Protein AF-A0A024WKU7-F1 (afdb_monomer_lite)

Foldseek 3Di:
DPVVVVVVVVVVVVVVVVVVVVVVVVVVVVVCQFQQWWFKAFDDPPDDLQLQLVLLCVLVVPDDSVRSSVQSVVNVVPRMGTSGGGHDVSSVSSCVSSVVSPGPRDDTHGPPPPPD

pLDDT: mean 75.0, std 14.5, range [34.34, 94.88]

InterPro domains:
  IPR003769 Adaptor protein ClpS, core [PF02617] (32-98)
  IPR014719 Ribosomal protein bL12, C-terminal/adaptor protein ClpS-like [G3DSA:3.30.1390.10] (10-109)
  IPR014719 Ribosomal protein bL12, C-terminal/adaptor protein ClpS-like [SSF54736] (30-103)
  IPR022935 ATP-dependent Clp protease adaptor protein ClpS [PTHR33473] (20-102)

Sequence (116 aa):
MVASKKTKNVIKEIKKDNIKEADEHEKKEREKETSAWKVILYNDDIHNFTYVTDVIVKVVGQISKAKAHTITVEAHSTGQALILSTWKSKAEKYCQVICINGTIIQTLQKRFYKNY

Organism: NCBI:txid1036727

Secondary structure (DSSP, 8-state):
--HHHHHHHHHHHHHHHHHHHHHHHHHHHHHHHHTSEEEEEEP-SSS-HHHHHHHHHHHHSSS-HHHHHHHHHHHHHHSEEEEEEE-HHHHHHHHHHHHHTT-----EEE------

Radius of gyration: 22.72 Å; chains: 1; bounding box: 41×35×73 Å

Structure (mmCIF, N/CA/C/O backbone):
data_AF-A0A024WKU7-F1
#
_entry.id   AF-A0A024WKU7-F1
#
loop_
_atom_site.group_PDB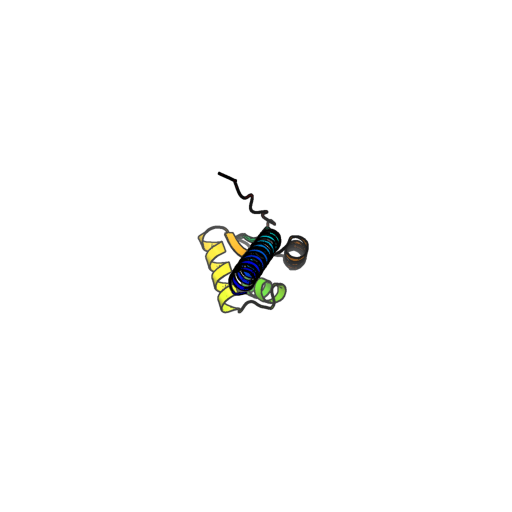
_atom_site.id
_atom_site.type_symbol
_atom_site.label_atom_id
_atom_site.label_alt_id
_atom_site.label_comp_id
_atom_site.label_asym_id
_atom_site.label_entity_id
_atom_site.label_seq_id
_atom_site.pdbx_PDB_ins_code
_atom_site.Cartn_x
_atom_site.Cartn_y
_atom_site.Cartn_z
_atom_site.occupancy
_atom_site.B_iso_or_equiv
_atom_site.auth_seq_id
_atom_site.auth_comp_id
_atom_site.auth_asym_id
_atom_site.auth_atom_id
_atom_site.pdbx_PDB_model_num
ATOM 1 N N . MET A 1 1 ? -29.789 -18.475 54.126 1.00 50.34 1 MET A N 1
ATOM 2 C CA . MET A 1 1 ? -28.909 -17.379 53.633 1.00 50.34 1 MET A CA 1
ATOM 3 C C . MET A 1 1 ? -28.311 -17.616 52.224 1.00 50.34 1 MET A C 1
ATOM 5 O O . MET A 1 1 ? -27.296 -17.012 51.894 1.00 50.34 1 MET A O 1
ATOM 9 N N . VAL A 1 2 ? -28.917 -18.432 51.344 1.00 53.09 2 VAL A N 1
ATOM 10 C CA . VAL A 1 2 ? -28.265 -18.861 50.077 1.00 53.09 2 VAL A CA 1
ATOM 11 C C . VAL A 1 2 ? -28.740 -18.077 48.834 1.00 53.09 2 VAL A C 1
ATOM 13 O O . VAL A 1 2 ? -27.979 -17.904 47.886 1.00 53.09 2 VAL A O 1
ATOM 16 N N . ALA A 1 3 ? -29.949 -17.501 48.855 1.00 53.66 3 ALA A N 1
ATOM 17 C CA . ALA A 1 3 ? -30.551 -16.842 47.686 1.00 53.66 3 ALA A CA 1
ATOM 18 C C . ALA A 1 3 ? -29.875 -15.513 47.271 1.00 53.66 3 ALA A C 1
ATOM 20 O O . ALA A 1 3 ? -29.740 -15.232 46.086 1.00 53.66 3 ALA A O 1
ATOM 21 N N . SER A 1 4 ? -29.371 -14.719 48.225 1.00 57.25 4 SER A N 1
ATOM 22 C CA . SER A 1 4 ? -28.821 -13.373 47.959 1.00 57.25 4 SER A CA 1
ATOM 23 C C . SER A 1 4 ? -27.459 -13.379 47.242 1.00 57.25 4 SER A C 1
ATOM 25 O O . SER A 1 4 ? -27.129 -12.441 46.515 1.00 57.25 4 SER A O 1
ATOM 27 N N . LYS A 1 5 ? -26.654 -14.440 47.407 1.00 57.81 5 LYS A N 1
ATOM 28 C CA . LYS A 1 5 ? -25.341 -14.563 46.744 1.00 57.81 5 LYS A CA 1
ATOM 29 C C . LYS A 1 5 ? -25.479 -14.886 45.253 1.00 57.81 5 LYS A C 1
ATOM 31 O O . LYS A 1 5 ? -24.717 -14.349 44.454 1.00 57.81 5 LYS A O 1
ATOM 36 N N . LYS A 1 6 ? -26.483 -15.689 44.876 1.00 60.19 6 LYS A N 1
ATOM 37 C CA . LYS A 1 6 ? -26.744 -16.083 43.482 1.00 60.19 6 LYS A CA 1
ATOM 38 C C . LYS A 1 6 ? -27.161 -14.878 42.631 1.00 60.19 6 LYS A C 1
ATOM 40 O O . LYS A 1 6 ? -26.580 -14.647 41.578 1.00 60.19 6 LYS A O 1
ATOM 45 N N . THR A 1 7 ? -28.060 -14.037 43.144 1.00 64.31 7 THR A N 1
ATOM 46 C CA . THR A 1 7 ? -28.534 -12.830 42.444 1.00 64.31 7 THR A CA 1
ATOM 47 C C . THR A 1 7 ? -27.429 -11.787 42.250 1.00 64.31 7 THR A C 1
ATOM 49 O O . THR A 1 7 ? -27.334 -11.172 41.193 1.00 64.31 7 THR A O 1
ATOM 52 N N . LYS A 1 8 ? -26.535 -11.617 43.235 1.00 68.31 8 LYS A N 1
ATOM 53 C CA . LYS A 1 8 ? -25.396 -10.687 43.126 1.00 68.31 8 LYS A CA 1
ATOM 54 C C . LYS A 1 8 ? -24.374 -11.116 42.070 1.00 68.31 8 LYS A C 1
ATOM 56 O O . LYS A 1 8 ? -23.742 -10.248 41.477 1.00 68.31 8 LYS A O 1
ATOM 61 N N . ASN A 1 9 ? -24.210 -12.420 41.838 1.00 72.62 9 ASN A N 1
ATOM 62 C CA . ASN A 1 9 ? -23.315 -12.927 40.797 1.00 72.62 9 ASN A CA 1
ATOM 63 C C . ASN A 1 9 ? -23.902 -12.707 39.399 1.00 72.62 9 ASN A C 1
ATOM 65 O O . ASN A 1 9 ? -23.211 -12.188 38.534 1.00 72.62 9 ASN A O 1
ATOM 69 N N . VAL A 1 10 ? -25.200 -12.971 39.227 1.00 75.44 10 VAL A N 1
ATOM 70 C CA . VAL A 1 10 ? -25.914 -12.726 37.963 1.00 75.44 10 VAL A CA 1
ATOM 71 C C . VAL A 1 10 ? -25.857 -11.245 37.568 1.00 75.44 10 VAL A C 1
ATOM 73 O O . VAL A 1 10 ? -25.517 -10.920 36.438 1.00 75.44 10 VAL A O 1
ATOM 76 N N . ILE A 1 11 ? -26.087 -10.322 38.510 1.00 74.06 11 ILE A N 1
ATOM 77 C CA . ILE A 1 11 ? -26.002 -8.874 38.237 1.00 74.06 11 ILE A CA 1
ATOM 78 C C . ILE A 1 11 ? -24.572 -8.447 37.862 1.00 74.06 11 ILE A C 1
ATOM 80 O O . ILE A 1 11 ? -24.391 -7.538 37.051 1.00 74.06 11 ILE A O 1
ATOM 84 N N . LYS A 1 12 ? -23.546 -9.077 38.449 1.00 70.25 12 LYS A N 1
ATOM 85 C CA . LYS A 1 12 ? -22.145 -8.803 38.098 1.00 70.25 12 LYS A CA 1
ATOM 86 C C . LYS A 1 12 ? -21.804 -9.285 36.692 1.00 70.25 12 LYS A C 1
ATOM 88 O O . LYS A 1 12 ? -21.084 -8.576 36.000 1.00 70.25 12 LYS A O 1
ATOM 93 N N . GLU A 1 13 ? -22.313 -10.442 36.281 1.00 72.62 13 GLU A N 1
ATOM 94 C CA . GLU A 1 13 ? -22.092 -10.974 34.932 1.00 72.62 13 GLU A CA 1
ATOM 95 C C . GLU A 1 13 ? -22.806 -10.129 33.875 1.00 72.62 13 GLU A C 1
ATOM 97 O O . GLU A 1 13 ? -22.139 -9.637 32.972 1.00 72.62 13 GLU A O 1
ATOM 102 N N . ILE A 1 14 ? -24.082 -9.779 34.084 1.00 74.19 14 ILE A N 1
ATOM 103 C CA . ILE A 1 14 ? -24.837 -8.882 33.186 1.00 74.19 14 ILE A CA 1
ATOM 104 C C . ILE A 1 14 ? -24.129 -7.528 33.012 1.00 74.19 14 ILE A C 1
ATOM 106 O O . ILE A 1 14 ? -23.993 -7.023 31.901 1.00 74.19 14 ILE A O 1
ATOM 110 N N . LYS A 1 15 ? -23.626 -6.928 34.103 1.00 73.12 15 LYS A N 1
ATOM 111 C CA . LYS A 1 15 ? -22.854 -5.677 34.008 1.00 73.12 15 LYS A CA 1
ATOM 112 C C . LYS A 1 15 ? -21.553 -5.859 33.232 1.00 73.12 15 LYS A C 1
ATOM 114 O O . LYS A 1 15 ? -21.168 -4.962 32.492 1.00 73.12 15 LYS A O 1
ATOM 119 N N . LYS A 1 16 ? -20.861 -6.982 33.423 1.00 71.69 16 LYS A N 1
ATOM 120 C CA . LYS A 1 16 ? -19.586 -7.264 32.757 1.00 71.69 16 LYS A CA 1
ATOM 121 C C . LYS A 1 16 ? -19.778 -7.486 31.259 1.00 71.69 16 LYS A C 1
ATOM 123 O O . LYS A 1 16 ? -18.927 -7.057 30.489 1.00 71.69 16 LYS A O 1
ATOM 128 N N . ASP A 1 17 ? -20.881 -8.106 30.862 1.00 67.31 17 ASP A N 1
ATOM 129 C CA . ASP A 1 17 ? -21.187 -8.365 29.458 1.00 67.31 17 ASP A CA 1
ATOM 130 C C . ASP A 1 17 ? -21.665 -7.094 28.742 1.00 67.31 17 ASP A C 1
ATOM 132 O O . ASP A 1 17 ? -21.106 -6.764 27.700 1.00 67.31 17 ASP A O 1
ATOM 136 N N . ASN A 1 18 ? -22.504 -6.261 29.374 1.00 70.44 18 ASN A N 1
ATOM 137 C CA . ASN A 1 18 ? -22.848 -4.936 28.832 1.00 70.44 18 ASN A CA 1
ATOM 138 C C . ASN A 1 18 ? -21.621 -4.021 28.633 1.00 70.44 18 ASN A C 1
ATOM 140 O O . ASN A 1 18 ? -21.574 -3.247 27.680 1.00 70.44 18 ASN A O 1
ATOM 144 N N . ILE A 1 19 ? -20.622 -4.082 29.525 1.00 70.25 19 ILE A N 1
ATOM 145 C CA . ILE A 1 19 ? -19.386 -3.285 29.397 1.00 70.25 19 ILE A CA 1
ATOM 146 C C . ILE A 1 19 ? -18.523 -3.786 28.228 1.00 70.25 19 ILE A C 1
ATOM 148 O O . ILE A 1 19 ? -17.961 -2.972 27.500 1.00 70.25 19 ILE A O 1
ATOM 152 N N . LYS A 1 20 ? -18.428 -5.107 28.019 1.00 72.75 20 LYS A N 1
ATOM 153 C CA . LYS A 1 20 ? -17.694 -5.684 26.879 1.00 72.75 20 LYS A CA 1
ATOM 154 C C . LYS A 1 20 ? -18.365 -5.358 25.546 1.00 72.75 20 LYS A C 1
ATOM 156 O O . LYS A 1 20 ? -17.675 -5.023 24.591 1.00 72.75 20 LYS A O 1
ATOM 161 N N . GLU A 1 21 ? -19.694 -5.442 25.483 1.00 67.44 21 GLU A N 1
ATOM 162 C CA . GLU A 1 21 ? -20.458 -5.118 24.274 1.00 67.44 21 GLU A CA 1
ATOM 163 C C . GLU A 1 21 ? -20.309 -3.639 23.886 1.00 67.44 21 GLU A C 1
ATOM 165 O O . GLU A 1 21 ? -20.133 -3.325 22.707 1.00 67.44 21 GLU A O 1
ATOM 170 N N . ALA A 1 22 ? -20.297 -2.731 24.870 1.00 63.56 22 ALA A N 1
ATOM 171 C CA . ALA A 1 22 ? -20.047 -1.309 24.643 1.00 63.56 22 ALA A CA 1
ATOM 172 C C . ALA A 1 22 ? -18.614 -1.025 24.146 1.00 63.56 22 ALA A C 1
ATOM 174 O O . ALA A 1 22 ? -18.441 -0.267 23.191 1.00 63.56 22 ALA A O 1
ATOM 175 N N . ASP A 1 23 ? -17.595 -1.664 24.734 1.00 71.00 23 ASP A N 1
ATOM 176 C CA . ASP A 1 23 ? -16.190 -1.517 24.314 1.00 71.00 23 ASP A CA 1
ATOM 177 C C . ASP A 1 23 ? -15.945 -2.089 22.904 1.00 71.00 23 ASP A C 1
ATOM 179 O O . ASP A 1 23 ? -15.274 -1.471 22.073 1.00 71.00 23 ASP A O 1
ATOM 183 N N . GLU A 1 24 ? -16.561 -3.228 22.569 1.00 70.81 24 GLU A N 1
ATOM 184 C CA . GLU A 1 24 ? -16.519 -3.768 21.208 1.00 70.81 24 GLU A CA 1
ATOM 185 C C . GLU A 1 24 ? -17.206 -2.859 20.185 1.00 70.81 24 GLU A C 1
ATOM 187 O O . GLU A 1 24 ? -16.704 -2.711 19.066 1.00 70.81 24 GLU A O 1
ATOM 192 N N . HIS A 1 25 ? -18.350 -2.263 20.534 1.00 69.81 25 HIS A N 1
ATOM 193 C CA . HIS A 1 25 ? -19.057 -1.336 19.655 1.00 69.81 25 HIS A CA 1
ATOM 194 C C . HIS A 1 25 ? -18.214 -0.085 19.383 1.00 69.81 25 HIS A C 1
ATOM 196 O O . HIS A 1 25 ? -17.999 0.274 18.225 1.00 69.81 25 HIS A O 1
ATOM 202 N N . GLU A 1 26 ? -17.655 0.539 20.422 1.00 68.69 26 GLU A N 1
ATOM 203 C CA . GLU A 1 26 ? -16.760 1.684 20.249 1.00 68.69 26 GLU A CA 1
ATOM 204 C C . GLU A 1 26 ? -15.496 1.330 19.460 1.00 68.69 26 GLU A C 1
ATOM 206 O O . GLU A 1 26 ? -15.053 2.109 18.615 1.00 68.69 26 GLU A O 1
ATOM 211 N N . LYS A 1 27 ? -14.905 0.153 19.695 1.00 71.56 27 LYS A N 1
ATOM 212 C CA . LYS A 1 27 ? -13.746 -0.315 18.928 1.00 71.56 27 LYS A CA 1
ATOM 213 C C . LYS A 1 27 ? -14.085 -0.463 17.443 1.00 71.56 27 LYS A C 1
ATOM 215 O O . LYS A 1 27 ? -13.319 0.017 16.609 1.00 71.56 27 LYS A O 1
ATOM 220 N N . LYS A 1 28 ? -15.239 -1.053 17.114 1.00 69.69 28 LYS A N 1
ATOM 221 C CA . LYS A 1 28 ? -15.729 -1.184 15.731 1.00 69.69 28 LYS A CA 1
ATOM 222 C C . LYS A 1 28 ? -15.968 0.181 15.083 1.00 69.69 28 LYS A C 1
ATOM 224 O O . LYS A 1 28 ? -15.612 0.365 13.922 1.00 69.69 28 LYS A O 1
ATOM 229 N N . GLU A 1 29 ? -16.519 1.148 15.811 1.00 67.31 29 GLU A N 1
ATOM 230 C CA . GLU A 1 29 ? -16.703 2.517 15.309 1.00 67.31 29 GLU A CA 1
ATOM 231 C C . GLU A 1 29 ? -15.358 3.220 15.046 1.00 67.31 29 GLU A C 1
ATOM 233 O O . GLU A 1 29 ? -15.147 3.762 13.958 1.00 67.31 29 GLU A O 1
ATOM 238 N N . ARG A 1 30 ? -14.385 3.105 15.962 1.00 65.88 30 ARG A N 1
ATOM 239 C CA . ARG A 1 30 ? -13.018 3.629 15.760 1.00 65.88 30 ARG A CA 1
ATOM 240 C C . ARG A 1 30 ? -12.302 2.966 14.579 1.00 65.88 30 ARG A C 1
ATOM 242 O O . ARG A 1 30 ? -11.589 3.636 13.830 1.00 65.88 30 ARG A O 1
ATOM 249 N N . GLU A 1 31 ? -12.484 1.662 14.380 1.00 65.25 31 GLU A N 1
ATOM 250 C CA . GLU A 1 31 ? -11.936 0.917 13.238 1.00 65.25 31 GLU A CA 1
ATOM 251 C C . GLU A 1 31 ? -12.580 1.335 11.908 1.00 65.25 31 GLU A C 1
ATOM 253 O O . GLU A 1 31 ? -11.875 1.467 10.899 1.00 65.25 31 GLU A O 1
ATOM 258 N N . LYS A 1 32 ? -13.894 1.607 11.900 1.00 63.91 32 LYS A N 1
ATOM 259 C CA . LYS A 1 32 ? -14.610 2.150 10.735 1.00 63.91 32 LYS A CA 1
ATOM 260 C C . LYS A 1 32 ? -14.104 3.541 10.365 1.00 63.91 32 LYS A C 1
ATOM 262 O O . LYS A 1 32 ? -13.829 3.774 9.188 1.00 63.91 32 LYS A O 1
ATOM 267 N N . GLU A 1 33 ? -13.926 4.439 11.334 1.00 63.62 33 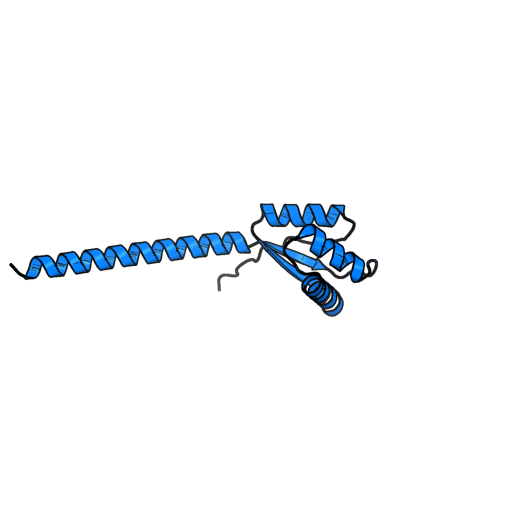GLU A N 1
ATOM 268 C CA . GLU A 1 33 ? -13.334 5.763 11.090 1.00 63.62 33 GLU A CA 1
ATOM 269 C C . GLU A 1 33 ? -11.893 5.662 10.577 1.00 63.62 33 GLU A C 1
ATOM 271 O O . GLU A 1 33 ? -11.500 6.356 9.633 1.00 63.62 33 GLU A O 1
ATOM 276 N N . THR A 1 34 ? -11.120 4.745 11.161 1.00 62.03 34 THR A N 1
ATOM 277 C CA . THR A 1 34 ? -9.717 4.497 10.811 1.00 62.03 34 THR A CA 1
ATOM 278 C C . THR A 1 34 ? -9.556 3.847 9.436 1.00 62.03 34 THR A C 1
ATOM 280 O O . THR A 1 34 ? -8.517 4.017 8.811 1.00 62.03 34 THR A O 1
ATOM 283 N N . SER A 1 35 ? -10.565 3.147 8.917 1.00 62.06 35 SER A N 1
ATOM 284 C CA . SER A 1 35 ? -10.509 2.475 7.606 1.00 62.06 35 SER A CA 1
ATOM 285 C C . SER A 1 35 ? -11.301 3.199 6.513 1.00 62.06 35 SER A C 1
ATOM 287 O O . SER A 1 35 ? -11.447 2.681 5.404 1.00 62.06 35 SER A O 1
ATOM 289 N N . ALA A 1 36 ? -11.837 4.387 6.804 1.00 74.50 36 ALA A N 1
ATOM 290 C CA . ALA A 1 36 ? -12.759 5.081 5.910 1.00 74.50 36 ALA A CA 1
ATOM 291 C C . ALA A 1 36 ? -12.100 5.628 4.633 1.00 74.50 36 ALA A C 1
ATOM 293 O O . ALA A 1 36 ? -12.807 5.824 3.638 1.00 74.50 36 ALA A O 1
ATOM 294 N N . TRP A 1 37 ? -10.784 5.875 4.644 1.00 81.31 37 TRP A N 1
ATOM 295 C CA . TRP A 1 37 ? -10.079 6.529 3.541 1.00 81.31 37 TRP A CA 1
ATOM 296 C C . TRP A 1 37 ? -9.111 5.591 2.851 1.00 81.31 37 TRP A C 1
ATOM 298 O O . TRP A 1 37 ? -8.226 5.009 3.476 1.00 81.31 37 TRP A O 1
ATOM 308 N N . LYS A 1 38 ? -9.273 5.480 1.536 1.00 84.06 38 LYS A N 1
ATOM 309 C CA . LYS A 1 38 ? -8.442 4.643 0.678 1.00 84.06 38 LYS A CA 1
ATOM 310 C C . LYS A 1 38 ? -7.480 5.500 -0.127 1.00 84.06 38 LYS A C 1
ATOM 312 O O . LYS A 1 38 ? -7.892 6.519 -0.678 1.00 84.06 38 LYS A O 1
ATOM 317 N N . VAL A 1 39 ? -6.230 5.054 -0.200 1.00 84.62 39 VAL A N 1
ATOM 318 C CA . VAL A 1 39 ? -5.208 5.588 -1.105 1.00 84.62 39 VAL A CA 1
ATOM 319 C C . VAL A 1 39 ? -5.130 4.646 -2.301 1.00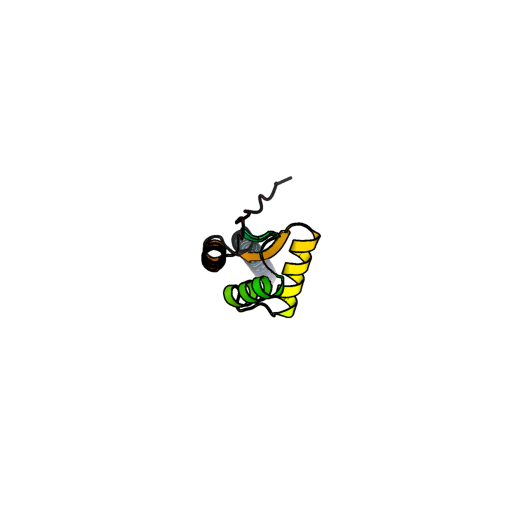 84.62 39 VAL A C 1
ATOM 321 O O . VAL A 1 39 ? -4.801 3.469 -2.134 1.00 84.62 39 VAL A O 1
ATOM 324 N N . ILE A 1 40 ? -5.484 5.147 -3.481 1.00 86.12 40 ILE A N 1
ATOM 325 C CA . ILE A 1 40 ? -5.611 4.359 -4.709 1.00 86.12 40 ILE A CA 1
ATOM 326 C C . ILE A 1 40 ? -4.532 4.801 -5.696 1.00 86.12 40 ILE A C 1
ATOM 328 O O . ILE A 1 40 ? -4.376 5.990 -5.945 1.00 86.12 40 ILE A O 1
ATOM 332 N N . LEU A 1 41 ? -3.799 3.840 -6.249 1.00 86.06 41 LEU A N 1
ATOM 333 C CA . LEU A 1 41 ? -2.909 4.032 -7.387 1.00 86.06 41 LEU A CA 1
ATOM 334 C C . LEU A 1 41 ? -3.729 3.948 -8.670 1.00 86.06 41 LEU A C 1
ATOM 336 O O . LEU A 1 41 ? -4.454 2.975 -8.838 1.00 86.06 41 LEU A O 1
ATOM 340 N N . TYR A 1 42 ? -3.585 4.906 -9.575 1.00 84.88 42 TYR A N 1
ATOM 341 C CA . TYR A 1 42 ? -4.144 4.816 -10.923 1.00 84.88 42 TYR A CA 1
ATOM 342 C C . TYR A 1 42 ? -3.028 4.485 -11.909 1.00 84.88 42 TYR A C 1
ATOM 344 O O . TYR A 1 42 ? -1.890 4.906 -11.706 1.00 84.88 42 TYR A O 1
ATOM 352 N N . ASN A 1 43 ? -3.348 3.708 -12.942 1.00 84.75 43 ASN A N 1
ATOM 353 C CA . ASN A 1 43 ? -2.412 3.470 -14.034 1.00 84.75 43 ASN A CA 1
ATOM 354 C C . ASN A 1 43 ? -2.185 4.754 -14.838 1.00 84.75 43 ASN A C 1
ATOM 356 O O . ASN A 1 43 ? -3.113 5.540 -15.034 1.00 84.75 43 ASN A O 1
ATOM 360 N N . ASP A 1 44 ? -0.969 4.917 -15.346 1.00 83.06 44 ASP A N 1
ATOM 361 C CA . ASP A 1 44 ? -0.600 5.971 -16.280 1.00 83.06 44 ASP A CA 1
ATOM 362 C C . ASP A 1 44 ? 0.300 5.404 -17.392 1.00 83.06 44 ASP A C 1
ATOM 364 O O . ASP A 1 44 ? 0.859 4.316 -17.249 1.00 83.06 44 ASP A O 1
ATOM 368 N N . ASP A 1 45 ? 0.415 6.131 -18.504 1.00 80.31 45 ASP A N 1
ATOM 369 C CA . ASP A 1 45 ? 1.192 5.704 -19.679 1.00 80.31 45 ASP A CA 1
ATOM 370 C C . ASP A 1 45 ? 2.627 6.274 -19.696 1.00 80.31 45 ASP A C 1
ATOM 372 O O . ASP A 1 45 ? 3.359 6.110 -20.672 1.00 80.31 45 ASP A O 1
ATOM 376 N N . ILE A 1 46 ? 3.034 6.988 -18.642 1.00 82.06 46 ILE A N 1
ATOM 377 C CA . ILE A 1 46 ? 4.274 7.777 -18.592 1.00 82.06 46 ILE A CA 1
ATOM 378 C C . ILE A 1 46 ? 5.340 7.075 -17.737 1.00 82.06 46 ILE A C 1
ATOM 380 O O . ILE A 1 46 ? 6.525 7.086 -18.081 1.00 82.06 46 ILE A O 1
ATOM 384 N N . HIS A 1 47 ? 4.949 6.466 -16.619 1.00 84.00 47 HIS A N 1
ATOM 385 C CA . HIS A 1 47 ? 5.854 5.898 -15.628 1.00 84.00 47 HIS A CA 1
ATOM 386 C C . HIS A 1 47 ? 6.042 4.391 -15.800 1.00 84.00 47 HIS A C 1
ATOM 388 O O . HIS A 1 47 ? 5.109 3.626 -16.024 1.00 84.00 47 HIS A O 1
ATOM 394 N N . ASN A 1 48 ? 7.281 3.934 -15.609 1.00 87.62 48 ASN A N 1
ATOM 395 C CA . ASN A 1 48 ? 7.583 2.506 -15.594 1.00 87.62 48 ASN A CA 1
ATOM 396 C C . ASN A 1 48 ? 7.268 1.858 -14.231 1.00 87.62 48 ASN A C 1
ATOM 398 O O . ASN A 1 48 ? 7.274 2.510 -13.183 1.00 87.62 48 ASN A O 1
ATOM 402 N N . PHE A 1 49 ? 7.072 0.536 -14.240 1.00 89.00 49 PHE A N 1
ATOM 403 C CA . PHE A 1 49 ? 6.746 -0.243 -13.041 1.00 89.00 49 PHE A CA 1
ATOM 404 C C . PHE A 1 49 ? 7.752 -0.074 -11.901 1.00 89.00 49 PHE A C 1
ATOM 406 O O . PHE A 1 49 ? 7.361 -0.020 -10.734 1.00 89.00 49 PHE A O 1
ATOM 413 N N . THR A 1 50 ? 9.048 -0.011 -12.215 1.00 89.81 50 THR A N 1
ATOM 414 C CA . THR A 1 50 ? 10.118 0.077 -11.214 1.00 89.81 50 THR A CA 1
ATOM 415 C C . THR A 1 50 ? 10.043 1.388 -10.445 1.00 89.81 50 THR A C 1
ATOM 417 O O . THR A 1 50 ? 10.067 1.374 -9.217 1.00 89.81 50 THR A O 1
ATOM 420 N N . TYR A 1 51 ? 9.872 2.497 -11.161 1.00 88.31 51 TYR A N 1
ATOM 421 C CA . TYR A 1 51 ? 9.740 3.825 -10.585 1.00 88.31 51 TYR A CA 1
ATOM 422 C C . TYR A 1 51 ? 8.536 3.907 -9.645 1.00 88.31 51 TYR A C 1
ATOM 424 O O . TYR A 1 51 ? 8.685 4.278 -8.481 1.00 88.31 51 TYR A O 1
ATOM 432 N N . VAL A 1 52 ? 7.360 3.476 -10.111 1.00 86.69 52 VAL A N 1
ATOM 433 C CA . VAL A 1 52 ? 6.131 3.500 -9.302 1.00 86.69 52 VAL A CA 1
ATOM 434 C C . VAL A 1 52 ? 6.274 2.613 -8.063 1.00 86.69 52 VAL A C 1
ATOM 436 O O . VAL A 1 52 ? 5.932 3.020 -6.953 1.00 86.69 52 VAL A O 1
ATOM 439 N N . THR A 1 53 ? 6.862 1.426 -8.222 1.00 90.62 53 THR A N 1
ATOM 440 C CA . THR A 1 53 ? 7.128 0.505 -7.110 1.00 90.62 53 THR A CA 1
ATOM 441 C C . THR A 1 53 ? 8.037 1.141 -6.054 1.00 90.62 53 THR A C 1
ATOM 443 O O . THR A 1 53 ? 7.739 1.064 -4.861 1.00 90.62 53 THR A O 1
ATOM 446 N N . ASP A 1 54 ? 9.124 1.792 -6.470 1.00 89.44 54 ASP A N 1
ATOM 447 C CA . ASP A 1 54 ? 10.074 2.422 -5.550 1.00 89.44 54 ASP A CA 1
ATOM 448 C C . ASP A 1 54 ? 9.453 3.630 -4.825 1.00 89.44 54 ASP A C 1
ATOM 450 O O . ASP A 1 54 ? 9.680 3.810 -3.625 1.00 89.44 54 ASP A O 1
ATOM 454 N N . VAL A 1 55 ? 8.596 4.406 -5.500 1.00 87.38 55 VAL A N 1
ATOM 455 C CA . VAL A 1 55 ? 7.816 5.485 -4.871 1.00 87.38 55 VAL A CA 1
ATOM 456 C C . VAL A 1 55 ? 6.881 4.928 -3.793 1.00 87.38 55 VAL A C 1
ATOM 458 O O . VAL A 1 55 ? 6.874 5.439 -2.672 1.00 87.38 55 VAL A O 1
ATOM 461 N N . ILE A 1 56 ? 6.140 3.852 -4.076 1.00 88.25 56 ILE A N 1
ATOM 462 C CA . ILE A 1 56 ? 5.233 3.224 -3.099 1.00 88.25 56 ILE A CA 1
ATOM 463 C C . ILE A 1 56 ? 6.005 2.746 -1.863 1.00 88.25 56 ILE A C 1
ATOM 465 O O . ILE A 1 56 ? 5.586 3.011 -0.732 1.00 88.25 56 ILE A O 1
ATOM 469 N N . VAL A 1 57 ? 7.150 2.083 -2.058 1.00 90.75 57 VAL A N 1
ATOM 470 C CA . VAL A 1 57 ? 8.007 1.617 -0.955 1.00 90.75 57 VAL A CA 1
ATOM 471 C C . VAL A 1 57 ? 8.510 2.792 -0.121 1.00 90.75 57 VAL A C 1
ATOM 473 O O . VAL A 1 57 ? 8.404 2.755 1.105 1.00 90.75 57 VAL A O 1
ATOM 476 N N . LYS A 1 58 ? 8.998 3.858 -0.767 1.00 87.81 58 LYS A N 1
ATOM 477 C CA . LYS A 1 58 ? 9.514 5.058 -0.095 1.00 87.81 58 LYS A CA 1
ATOM 478 C C . LYS A 1 58 ? 8.443 5.766 0.733 1.00 87.81 58 LYS A C 1
ATOM 480 O O . LYS A 1 58 ? 8.732 6.218 1.837 1.00 87.81 58 LYS A O 1
ATOM 485 N N . VAL A 1 59 ? 7.221 5.876 0.213 1.00 84.62 59 VAL A N 1
ATOM 486 C CA . VAL A 1 59 ? 6.147 6.611 0.890 1.00 84.62 59 VAL A CA 1
ATOM 487 C C . VAL A 1 59 ? 5.511 5.804 2.015 1.00 84.62 59 VAL A C 1
ATOM 489 O O . VAL A 1 59 ? 5.286 6.334 3.102 1.00 84.62 59 VAL A O 1
ATOM 492 N N . VAL A 1 60 ? 5.198 4.532 1.775 1.00 85.00 60 VAL A N 1
ATOM 493 C CA . VAL A 1 60 ? 4.509 3.706 2.774 1.00 85.00 60 VAL A CA 1
ATOM 494 C C . VAL A 1 60 ? 5.488 3.215 3.841 1.00 85.00 60 VAL A C 1
ATOM 496 O O . VAL A 1 60 ? 5.099 3.083 5.003 1.00 85.00 60 VAL A O 1
ATOM 499 N N . GLY A 1 61 ? 6.745 2.944 3.473 1.00 84.06 61 GLY A N 1
ATOM 500 C CA . GLY A 1 61 ? 7.841 2.511 4.353 1.00 84.06 61 GLY A CA 1
ATOM 501 C C . GLY A 1 61 ? 7.687 1.106 4.951 1.00 84.06 61 GLY A C 1
ATOM 502 O O . GLY A 1 61 ? 8.673 0.422 5.193 1.00 84.06 61 GLY A O 1
ATOM 503 N N . GLN A 1 62 ? 6.451 0.651 5.165 1.00 85.56 62 GLN A N 1
ATOM 504 C CA . GLN A 1 62 ? 6.096 -0.635 5.780 1.00 85.56 62 GLN A CA 1
ATOM 505 C C . GLN A 1 62 ? 5.692 -1.701 4.748 1.00 85.56 62 GLN A C 1
ATOM 507 O O . GLN A 1 62 ? 5.211 -2.773 5.110 1.00 85.56 62 GLN A O 1
ATOM 512 N N . ILE A 1 63 ? 5.834 -1.403 3.455 1.00 88.00 63 ILE A N 1
ATOM 513 C CA . ILE A 1 63 ? 5.490 -2.310 2.360 1.00 88.00 63 ILE A CA 1
ATOM 514 C C . ILE A 1 63 ? 6.758 -2.886 1.735 1.00 88.00 63 ILE A C 1
ATOM 516 O O . ILE A 1 63 ? 7.724 -2.169 1.481 1.00 88.00 63 ILE A O 1
ATOM 520 N N . SER A 1 64 ? 6.760 -4.193 1.475 1.00 93.50 64 SER A N 1
ATOM 521 C CA . SER A 1 64 ? 7.860 -4.827 0.753 1.00 93.50 64 SER A CA 1
ATOM 522 C C . SER A 1 64 ? 7.835 -4.440 -0.726 1.00 93.50 64 SER A C 1
ATOM 524 O O . SER A 1 64 ? 6.768 -4.234 -1.310 1.00 93.50 64 SER A O 1
ATOM 526 N N . LYS A 1 65 ? 9.011 -4.416 -1.365 1.00 92.12 65 LYS A N 1
ATOM 527 C CA . LYS A 1 65 ? 9.131 -4.137 -2.805 1.00 92.12 65 LYS A CA 1
ATOM 528 C C . LYS A 1 65 ? 8.315 -5.110 -3.660 1.00 92.12 65 LYS A C 1
ATOM 530 O O . LYS A 1 65 ? 7.674 -4.688 -4.613 1.00 92.12 65 LYS A O 1
ATOM 535 N N . ALA A 1 66 ? 8.267 -6.388 -3.276 1.00 93.75 66 ALA A N 1
ATOM 536 C CA . ALA A 1 66 ? 7.451 -7.394 -3.957 1.00 93.75 66 ALA A CA 1
ATOM 537 C C . ALA A 1 66 ? 5.952 -7.053 -3.908 1.00 93.75 66 ALA A C 1
ATOM 539 O O . ALA A 1 66 ? 5.277 -7.099 -4.931 1.00 93.75 66 ALA A O 1
ATOM 540 N N . LYS A 1 67 ? 5.440 -6.646 -2.739 1.00 92.88 67 LYS A N 1
ATOM 541 C CA . LYS A 1 67 ? 4.029 -6.271 -2.591 1.00 92.88 67 LYS A CA 1
ATOM 542 C C . LYS A 1 67 ? 3.705 -4.975 -3.334 1.00 92.88 67 LYS A C 1
ATOM 544 O O . LYS A 1 67 ? 2.663 -4.893 -3.972 1.00 92.88 67 LYS A O 1
ATOM 549 N N . ALA A 1 68 ? 4.601 -3.990 -3.285 1.00 91.81 68 ALA A N 1
ATOM 550 C CA . ALA A 1 68 ? 4.466 -2.766 -4.069 1.00 91.81 68 ALA A CA 1
ATOM 551 C C . ALA A 1 68 ? 4.423 -3.067 -5.577 1.00 91.81 68 ALA A C 1
ATOM 553 O O . ALA A 1 68 ? 3.565 -2.540 -6.272 1.00 91.81 68 ALA A O 1
ATOM 554 N N . HIS A 1 69 ? 5.264 -3.983 -6.061 1.00 93.38 69 HIS A N 1
ATOM 555 C CA . HIS A 1 69 ? 5.253 -4.407 -7.459 1.00 93.38 69 HIS A CA 1
ATOM 556 C C . HIS A 1 69 ? 3.922 -5.061 -7.854 1.00 93.38 69 HIS A C 1
ATOM 558 O O . HIS A 1 69 ? 3.363 -4.719 -8.890 1.00 93.38 69 HIS A O 1
ATOM 564 N N . THR A 1 70 ? 3.373 -5.951 -7.018 1.00 94.88 70 THR A N 1
ATOM 565 C CA . THR A 1 70 ? 2.049 -6.550 -7.258 1.00 94.88 70 THR A CA 1
ATOM 566 C C . THR A 1 70 ? 0.958 -5.489 -7.406 1.00 94.88 70 THR A C 1
ATOM 568 O O . THR A 1 70 ? 0.160 -5.582 -8.332 1.00 94.88 70 THR A O 1
ATOM 571 N N . ILE A 1 71 ? 0.956 -4.462 -6.550 1.00 91.25 71 ILE A N 1
ATOM 572 C CA . ILE A 1 71 ? -0.009 -3.352 -6.621 1.00 91.25 71 ILE A CA 1
ATOM 573 C C . ILE A 1 71 ? 0.150 -2.578 -7.935 1.00 91.25 71 ILE A C 1
ATOM 575 O O . ILE A 1 71 ? -0.842 -2.251 -8.580 1.00 91.25 71 ILE A O 1
ATOM 579 N N . THR A 1 72 ? 1.384 -2.312 -8.368 1.00 90.75 72 THR A N 1
ATOM 580 C CA . THR A 1 72 ? 1.636 -1.623 -9.641 1.00 90.75 72 THR A CA 1
ATOM 581 C C . THR A 1 72 ? 1.146 -2.442 -10.841 1.00 90.75 72 THR A C 1
ATOM 583 O O . THR A 1 72 ? 0.533 -1.897 -11.755 1.00 90.75 72 THR A O 1
ATOM 586 N N . VAL A 1 73 ? 1.364 -3.761 -10.831 1.00 92.62 73 VAL A N 1
ATOM 587 C CA . VAL A 1 73 ? 0.875 -4.674 -11.881 1.00 92.62 73 VAL A CA 1
ATOM 588 C C . VAL A 1 73 ? -0.654 -4.753 -11.894 1.00 92.62 73 VAL A C 1
ATOM 590 O O . VAL A 1 7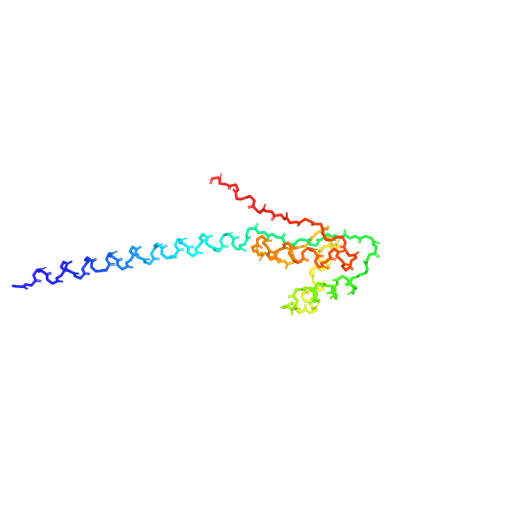3 ? -1.267 -4.756 -12.964 1.00 92.62 73 VAL A O 1
ATOM 593 N N . GLU A 1 74 ? -1.282 -4.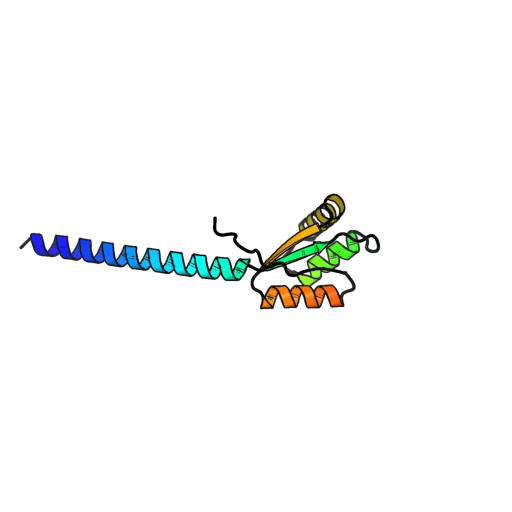786 -10.718 1.00 92.81 74 GLU A N 1
ATOM 594 C CA . GLU A 1 74 ? -2.740 -4.745 -10.582 1.00 92.81 74 GLU A CA 1
ATOM 595 C C . GLU A 1 74 ? -3.306 -3.447 -11.165 1.00 92.81 74 GLU A C 1
ATOM 597 O O . GLU A 1 74 ? -4.247 -3.501 -11.960 1.00 92.81 74 GLU A O 1
ATOM 602 N N . ALA A 1 75 ? -2.697 -2.300 -10.846 1.00 90.81 75 ALA A N 1
ATOM 603 C CA . ALA A 1 75 ? -3.122 -1.009 -11.375 1.00 90.81 75 ALA A CA 1
ATOM 604 C C . ALA A 1 75 ? -3.028 -0.983 -12.898 1.00 90.81 75 ALA A C 1
ATOM 606 O O . ALA A 1 75 ? -3.993 -0.609 -13.552 1.00 90.81 75 ALA A O 1
ATOM 607 N N . HIS A 1 76 ? -1.925 -1.463 -13.470 1.00 88.50 76 HIS A N 1
ATOM 608 C CA . HIS A 1 76 ? -1.772 -1.556 -14.920 1.00 88.50 76 HIS A CA 1
ATOM 609 C C . HIS A 1 76 ? -2.842 -2.427 -15.587 1.00 88.50 76 HIS A C 1
ATOM 611 O O . HIS A 1 76 ? -3.393 -2.062 -16.620 1.00 88.50 76 HIS A O 1
ATOM 617 N N . SER A 1 77 ? -3.174 -3.562 -14.972 1.00 91.12 77 SER A N 1
ATOM 618 C CA . SER A 1 77 ? -4.117 -4.524 -15.551 1.00 91.12 77 SER A CA 1
ATOM 619 C C . SER A 1 77 ? -5.581 -4.086 -15.425 1.00 91.12 77 SER A C 1
ATOM 621 O O . SER A 1 77 ? -6.410 -4.455 -16.251 1.00 91.12 77 SER A O 1
ATOM 623 N N . THR A 1 78 ? -5.922 -3.335 -14.375 1.00 90.06 78 THR A N 1
ATOM 624 C CA . THR A 1 78 ? -7.316 -2.999 -14.018 1.00 90.06 78 THR A CA 1
ATOM 625 C C . THR A 1 78 ? -7.638 -1.504 -14.111 1.00 90.06 78 THR A C 1
ATOM 627 O O . THR A 1 78 ? -8.786 -1.101 -13.931 1.00 90.06 78 THR A O 1
ATOM 630 N N . GLY A 1 79 ? -6.631 -0.673 -14.378 1.00 86.50 79 GLY A N 1
ATOM 631 C CA . GLY A 1 79 ? -6.690 0.787 -14.365 1.00 86.50 79 GLY A CA 1
ATOM 632 C C . GLY A 1 79 ? -6.418 1.419 -12.993 1.00 86.50 79 GLY A C 1
ATOM 633 O O . GLY A 1 79 ? -6.062 2.596 -12.941 1.00 86.50 79 GLY A O 1
ATOM 634 N N . GLN A 1 80 ? -6.554 0.676 -11.885 1.00 88.00 80 GLN A N 1
ATOM 635 C CA . GLN A 1 80 ? -6.307 1.187 -10.529 1.00 88.00 80 GLN A CA 1
ATOM 636 C C . GLN A 1 80 ? -6.043 0.078 -9.498 1.00 88.00 80 GLN A C 1
ATOM 638 O O . GLN A 1 80 ? -6.569 -1.017 -9.621 1.00 88.00 80 GLN A O 1
ATOM 643 N N . ALA A 1 81 ? -5.312 0.361 -8.421 1.00 89.62 81 ALA A N 1
ATOM 644 C CA . ALA A 1 81 ? -5.094 -0.585 -7.324 1.00 89.62 81 ALA A CA 1
ATOM 645 C C . ALA A 1 81 ? -5.126 0.090 -5.950 1.00 89.62 81 ALA A C 1
ATOM 647 O O . ALA A 1 81 ? -4.746 1.249 -5.782 1.00 89.62 81 ALA A O 1
ATOM 648 N N . LEU A 1 82 ? -5.562 -0.646 -4.926 1.00 88.50 82 LEU A N 1
ATOM 649 C CA . LEU A 1 82 ? -5.565 -0.156 -3.548 1.00 88.50 82 LEU A CA 1
ATOM 650 C C . LEU A 1 82 ? -4.164 -0.270 -2.934 1.00 88.50 82 LEU A C 1
ATOM 652 O O . LEU A 1 82 ? -3.649 -1.371 -2.764 1.00 88.50 82 LEU A O 1
ATOM 656 N N . ILE A 1 83 ? -3.593 0.853 -2.495 1.00 87.31 83 ILE A N 1
ATOM 657 C CA . ILE A 1 83 ? -2.329 0.847 -1.748 1.00 87.31 83 ILE A CA 1
ATOM 658 C C . ILE A 1 83 ? -2.588 0.519 -0.274 1.00 87.31 83 ILE A C 1
ATOM 660 O O . ILE A 1 83 ? -2.031 -0.431 0.276 1.00 87.31 83 ILE A O 1
ATOM 664 N N . LEU A 1 84 ? -3.422 1.326 0.390 1.00 86.25 84 LEU A N 1
ATOM 665 C CA . LEU A 1 84 ? -3.747 1.174 1.810 1.00 86.25 84 LEU A CA 1
ATOM 666 C C . LEU A 1 84 ? -5.064 1.866 2.168 1.00 86.25 84 LEU A C 1
ATOM 668 O O . LEU A 1 84 ? -5.541 2.745 1.451 1.00 86.25 84 LEU A O 1
ATOM 672 N N . SER A 1 85 ? -5.631 1.478 3.311 1.00 85.19 85 SER A N 1
ATOM 673 C CA . SER A 1 85 ? -6.759 2.172 3.943 1.00 85.19 85 SER A CA 1
ATOM 674 C C . SER A 1 85 ? -6.323 2.710 5.305 1.00 85.19 85 SER A C 1
ATOM 676 O O . SER A 1 85 ? -5.688 1.990 6.074 1.00 85.19 85 SER A O 1
ATOM 678 N N . THR A 1 86 ? -6.599 3.980 5.590 1.00 82.69 86 THR A N 1
ATOM 679 C CA . THR A 1 86 ? -6.226 4.633 6.853 1.00 82.69 86 THR A CA 1
ATOM 680 C C . THR A 1 86 ? -7.164 5.805 7.167 1.00 82.69 86 THR A C 1
ATOM 682 O O . THR A 1 86 ? -8.124 6.054 6.437 1.00 82.69 86 THR A O 1
ATOM 685 N N . TRP A 1 87 ? -6.941 6.508 8.279 1.00 80.94 87 TRP A N 1
ATOM 686 C CA . TRP A 1 87 ? -7.738 7.676 8.643 1.00 80.94 87 TRP A CA 1
ATOM 687 C C . TRP A 1 87 ? -7.365 8.875 7.766 1.00 80.94 87 TRP A C 1
ATOM 689 O O . TRP A 1 87 ? -6.244 8.977 7.261 1.00 80.94 87 TRP A O 1
ATOM 699 N N . LYS A 1 88 ? -8.293 9.828 7.639 1.00 77.31 88 LYS A N 1
ATOM 700 C CA . LYS A 1 88 ? -8.210 10.969 6.711 1.00 77.31 88 LYS A CA 1
ATOM 701 C C . LYS A 1 88 ? -6.842 11.657 6.696 1.00 77.31 88 LYS A C 1
ATOM 703 O O . LYS A 1 88 ? -6.179 11.682 5.668 1.00 77.31 88 LYS A O 1
ATOM 708 N N . SER A 1 89 ? -6.397 12.148 7.854 1.00 81.62 89 SER A N 1
ATOM 709 C CA . SER A 1 89 ? -5.165 12.941 7.965 1.00 81.62 89 SER A CA 1
ATOM 710 C C . SER A 1 89 ? -3.910 12.175 7.528 1.00 81.62 89 SER A C 1
ATOM 712 O O . SER A 1 89 ? -2.990 12.756 6.956 1.00 81.62 89 SER A O 1
ATOM 714 N N . LYS A 1 90 ? -3.849 10.861 7.772 1.00 82.75 90 LYS A N 1
ATOM 715 C CA . LYS A 1 90 ? -2.705 10.045 7.350 1.00 82.75 90 LYS A CA 1
ATOM 716 C C . LYS A 1 90 ? -2.769 9.721 5.860 1.00 82.75 90 LYS A C 1
ATOM 718 O O . LYS A 1 90 ? -1.739 9.767 5.196 1.00 82.75 90 LYS A O 1
ATOM 723 N N . ALA A 1 91 ? -3.965 9.468 5.333 1.00 81.69 91 ALA A N 1
ATOM 724 C CA . ALA A 1 91 ? -4.177 9.276 3.904 1.00 81.69 91 ALA A CA 1
ATOM 725 C C . ALA A 1 91 ? -3.790 10.540 3.111 1.00 81.69 91 ALA A C 1
ATOM 727 O O . ALA A 1 91 ? -3.064 10.441 2.127 1.00 81.69 91 ALA A O 1
ATOM 728 N N . GLU A 1 92 ? -4.181 11.727 3.588 1.00 80.88 92 GLU A N 1
ATOM 729 C CA . GLU A 1 92 ? -3.808 13.025 3.001 1.00 80.88 92 GLU A CA 1
ATOM 730 C C . GLU A 1 92 ? -2.291 13.226 2.950 1.00 80.88 92 GLU A C 1
ATOM 732 O O . GLU A 1 92 ? -1.762 13.616 1.911 1.00 80.88 92 GLU A O 1
ATOM 737 N N . LYS A 1 93 ? -1.575 12.895 4.034 1.00 83.50 93 LYS A N 1
ATOM 738 C CA . LYS A 1 93 ? -0.106 12.958 4.058 1.00 83.50 93 LYS A CA 1
ATOM 739 C C . LYS A 1 93 ? 0.519 12.036 3.017 1.00 83.50 93 LYS A C 1
ATOM 741 O O . LYS A 1 93 ? 1.437 12.454 2.319 1.00 83.50 93 LYS A O 1
ATOM 746 N N . TYR A 1 94 ? 0.024 10.804 2.888 1.00 82.50 94 TYR A N 1
ATOM 747 C CA . TYR A 1 94 ? 0.521 9.884 1.865 1.00 82.50 94 TYR A CA 1
ATOM 748 C C . TYR A 1 94 ? 0.274 10.424 0.455 1.00 82.50 94 TYR A C 1
ATOM 750 O O . TYR A 1 94 ? 1.210 10.461 -0.337 1.00 82.50 94 TYR A O 1
ATOM 758 N N . CYS A 1 95 ? -0.931 10.918 0.160 1.00 76.25 95 CYS A N 1
ATOM 759 C CA . CYS A 1 95 ? -1.230 11.544 -1.128 1.00 76.25 95 CYS A CA 1
ATOM 760 C C . CYS A 1 95 ? -0.313 12.740 -1.405 1.00 76.25 95 CYS A C 1
ATOM 762 O O . CYS A 1 95 ? 0.270 12.815 -2.480 1.00 76.25 95 CYS A O 1
ATOM 764 N N . GLN A 1 96 ? -0.114 13.633 -0.432 1.00 78.12 96 GLN A N 1
ATOM 765 C CA . GLN A 1 96 ? 0.759 14.796 -0.593 1.00 78.12 96 GLN A CA 1
ATOM 766 C C . GLN A 1 96 ? 2.196 14.386 -0.931 1.00 78.12 96 GLN A C 1
ATOM 768 O O . GLN A 1 96 ? 2.784 14.926 -1.865 1.00 78.12 96 GLN A O 1
ATOM 773 N N . VAL A 1 97 ? 2.756 13.415 -0.204 1.00 77.50 97 VAL A N 1
ATOM 774 C CA . VAL A 1 97 ? 4.119 12.942 -0.464 1.00 77.50 97 VAL A CA 1
ATOM 775 C C . VAL A 1 97 ? 4.205 12.302 -1.848 1.00 77.50 97 VAL A C 1
ATOM 777 O O . VAL A 1 97 ? 5.172 12.559 -2.559 1.00 77.50 97 VAL A O 1
ATOM 780 N N . ILE A 1 98 ? 3.215 11.514 -2.273 1.00 73.38 98 ILE A N 1
ATOM 781 C CA . ILE A 1 98 ? 3.287 10.854 -3.583 1.00 73.38 98 ILE A CA 1
ATOM 782 C C . ILE A 1 98 ? 3.141 11.869 -4.722 1.00 73.38 98 ILE A C 1
ATOM 784 O O . ILE A 1 98 ? 3.951 11.843 -5.645 1.00 73.38 98 ILE A O 1
ATOM 788 N N . CYS A 1 99 ? 2.216 12.826 -4.608 1.00 69.00 99 CYS A N 1
ATOM 789 C CA . CYS A 1 99 ? 2.066 13.901 -5.589 1.00 69.00 99 CYS A CA 1
ATOM 790 C C . CYS A 1 99 ? 3.354 14.726 -5.750 1.00 69.00 99 CYS A C 1
ATOM 792 O O . CYS A 1 99 ? 3.722 15.084 -6.864 1.00 69.00 99 CYS A O 1
ATOM 794 N N . ILE A 1 100 ? 4.077 14.997 -4.654 1.00 67.94 100 ILE A N 1
ATOM 795 C CA . ILE A 1 100 ? 5.368 15.708 -4.700 1.00 67.94 100 ILE A CA 1
ATOM 796 C C . ILE A 1 100 ? 6.445 14.886 -5.422 1.00 67.94 100 ILE A C 1
ATOM 798 O O . ILE A 1 100 ? 7.318 15.458 -6.068 1.00 67.94 100 ILE A O 1
ATOM 802 N N . ASN A 1 101 ? 6.394 13.553 -5.340 1.00 62.44 101 ASN A N 1
ATOM 803 C CA . ASN A 1 101 ? 7.341 12.683 -6.038 1.00 62.44 101 ASN A CA 1
ATOM 804 C C . ASN A 1 101 ? 6.989 12.495 -7.528 1.00 62.44 101 ASN A C 1
ATOM 806 O O . ASN A 1 101 ? 7.615 11.659 -8.157 1.00 62.44 101 ASN A O 1
ATOM 810 N N . GLY A 1 102 ? 6.056 13.258 -8.113 1.00 55.84 102 GLY A N 1
ATOM 811 C CA . GLY A 1 102 ? 5.855 13.318 -9.570 1.00 55.84 102 GLY A CA 1
ATOM 812 C C . GLY A 1 102 ? 4.907 12.274 -10.165 1.00 55.84 102 GLY A C 1
ATOM 813 O O . GLY A 1 102 ? 4.682 12.286 -11.370 1.00 55.84 102 GLY A O 1
ATOM 814 N N . THR A 1 103 ? 4.305 11.405 -9.350 1.00 53.91 103 THR A N 1
ATOM 815 C CA . THR A 1 103 ? 3.305 10.426 -9.807 1.00 53.91 103 THR A CA 1
ATOM 816 C C . THR A 1 103 ? 1.895 10.973 -9.579 1.00 53.91 103 THR A C 1
ATOM 818 O O . THR A 1 103 ? 1.587 11.474 -8.494 1.00 53.91 103 THR A O 1
ATOM 821 N N . ILE A 1 104 ? 1.013 10.867 -10.578 1.00 54.09 104 ILE A N 1
ATOM 822 C CA . ILE A 1 104 ? -0.407 11.225 -10.440 1.00 54.09 104 ILE A CA 1
ATOM 823 C C . ILE A 1 104 ? -1.092 10.108 -9.644 1.00 54.09 104 ILE A C 1
ATOM 825 O O . ILE A 1 104 ? -1.698 9.196 -10.196 1.00 54.09 104 ILE A O 1
ATOM 829 N N . ILE A 1 105 ? -0.981 10.148 -8.317 1.00 53.66 105 ILE A N 1
ATOM 830 C CA . ILE A 1 105 ? -1.836 9.334 -7.453 1.00 53.66 105 ILE A CA 1
ATOM 831 C C . ILE A 1 105 ? -3.114 10.107 -7.210 1.00 53.66 105 ILE A C 1
ATOM 833 O O . ILE A 1 105 ? -3.178 11.037 -6.404 1.00 53.66 105 ILE A O 1
ATOM 837 N N . GLN A 1 106 ? -4.144 9.718 -7.952 1.00 58.47 106 GLN A N 1
ATOM 838 C CA . GLN A 1 106 ? -5.430 10.364 -7.857 1.00 58.47 106 GLN A CA 1
ATOM 839 C C . GLN A 1 106 ? -6.265 9.710 -6.755 1.00 58.47 106 GLN A C 1
ATOM 841 O O . GLN A 1 106 ? -6.515 8.517 -6.731 1.00 58.47 106 GLN A O 1
ATOM 846 N N . THR A 1 107 ? -6.825 10.560 -5.910 1.00 54.66 107 THR A N 1
ATOM 847 C CA . THR A 1 107 ? -8.029 10.339 -5.098 1.00 54.66 107 THR A CA 1
ATOM 848 C C . THR A 1 107 ? -7.912 9.577 -3.779 1.00 54.66 107 THR A C 1
ATOM 850 O O . THR A 1 107 ? -7.749 8.363 -3.686 1.00 54.66 107 THR A O 1
ATOM 853 N N . LEU A 1 108 ? -8.215 10.346 -2.737 1.00 56.62 108 LEU A N 1
ATOM 854 C CA . LEU A 1 108 ? -8.774 9.886 -1.481 1.00 56.62 108 LEU A CA 1
ATOM 855 C C . LEU A 1 108 ? -10.237 9.487 -1.699 1.00 56.62 108 LEU A C 1
ATOM 857 O O . LEU A 1 108 ? -11.089 10.357 -1.875 1.00 56.62 108 LEU A O 1
ATOM 861 N N . GLN A 1 109 ? -10.558 8.193 -1.665 1.00 55.03 109 GLN A N 1
ATOM 862 C CA . GLN A 1 109 ? -11.959 7.767 -1.706 1.00 55.03 109 GLN A CA 1
ATOM 863 C C . GLN A 1 109 ? -12.460 7.466 -0.291 1.00 55.03 109 GLN A C 1
ATOM 865 O O . GLN A 1 109 ? -12.018 6.505 0.344 1.00 55.03 109 GLN A O 1
ATOM 870 N N . LYS A 1 110 ? -13.416 8.271 0.193 1.00 53.59 110 LYS A N 1
ATOM 871 C CA . LYS A 1 110 ? -14.231 7.918 1.361 1.00 53.59 110 LYS A CA 1
ATOM 872 C C . LYS A 1 110 ? -15.146 6.768 0.948 1.00 53.59 110 LYS A C 1
ATOM 874 O O . LYS A 1 110 ? -15.960 6.921 0.036 1.00 53.59 110 LYS A O 1
ATOM 879 N N . ARG A 1 111 ? -15.031 5.605 1.593 1.00 50.72 111 ARG A N 1
ATOM 880 C CA . ARG A 1 111 ? -16.007 4.523 1.397 1.00 50.72 111 ARG A CA 1
ATOM 881 C C . ARG A 1 111 ? -17.341 5.000 1.983 1.00 50.72 111 ARG A C 1
ATOM 883 O O . ARG A 1 111 ? -17.503 5.035 3.198 1.00 50.72 111 ARG A O 1
ATOM 890 N N . PHE A 1 112 ? -18.288 5.398 1.135 1.00 44.12 112 PHE A N 1
ATOM 891 C CA . PHE A 1 112 ? -19.678 5.539 1.560 1.00 44.12 112 PHE A CA 1
ATOM 892 C C . PHE A 1 112 ? -20.192 4.133 1.873 1.00 44.12 112 PHE A C 1
ATOM 894 O O . PHE A 1 112 ? -20.370 3.321 0.965 1.00 44.12 112 PHE A O 1
ATOM 901 N N . TYR A 1 113 ? -20.392 3.817 3.152 1.00 42.22 113 TYR A N 1
ATOM 902 C CA . TYR A 1 113 ? -21.265 2.707 3.506 1.00 42.22 113 TYR A CA 1
ATOM 903 C C . TYR A 1 113 ? -22.669 3.116 3.056 1.00 42.22 113 TYR A C 1
ATOM 905 O O . TYR A 1 113 ? -23.287 3.993 3.656 1.00 42.22 113 TYR A O 1
ATOM 913 N N . LYS A 1 114 ? -23.152 2.534 1.953 1.00 35.66 114 LYS A N 1
ATOM 914 C CA . LYS A 1 114 ? -24.593 2.469 1.729 1.00 35.66 114 LYS A CA 1
ATOM 915 C C . LYS A 1 114 ? -25.133 1.566 2.831 1.00 35.66 114 LYS A C 1
ATOM 917 O O . LYS A 1 114 ? -24.898 0.362 2.796 1.00 35.66 114 LYS A O 1
ATOM 922 N N . ASN A 1 115 ? -25.779 2.176 3.819 1.00 36.34 115 ASN A N 1
ATOM 923 C CA . ASN A 1 115 ? -26.713 1.470 4.679 1.00 36.34 115 ASN A CA 1
ATOM 924 C C . ASN A 1 115 ? -27.851 0.996 3.765 1.00 36.34 115 ASN A C 1
ATOM 926 O O . ASN A 1 115 ? -28.607 1.828 3.260 1.00 36.34 115 ASN A O 1
ATOM 930 N N . TYR A 1 116 ? -27.873 -0.302 3.475 1.00 34.34 116 TYR A N 1
ATOM 931 C CA . TYR A 1 116 ? -29.066 -1.013 3.028 1.00 34.34 116 TYR A CA 1
ATOM 932 C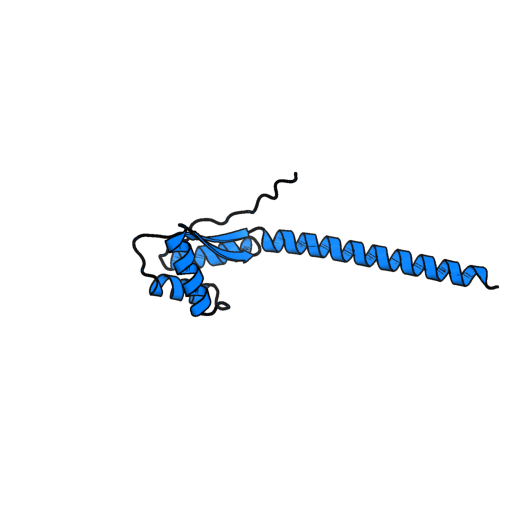 C . TYR A 1 116 ? -29.632 -1.750 4.234 1.00 34.34 116 TYR A C 1
ATOM 934 O O . TYR A 1 116 ? -28.804 -2.296 5.001 1.00 34.34 116 TYR A O 1
#